Protein AF-A0A0R1UCZ6-F1 (afdb_monomer_lite)

Radius of gyration: 26.19 Å; chains: 1; bounding box: 65×41×64 Å

Foldseek 3Di:
DKWFAAPVRFTWDQDPVVRDIDGDDPPRHDDDDPVVNVVCCVVPNGDIDDPDPQPDAQEDAPVLVVLLVVLPPPVDPVLCSLVVVQVVLPCPDDHNVSSVSSVCCSVRPHDHDHAWKKQFADPPDPPQKTWFQDPVGIDIDGNDPDPDVRRIDGPSSCVVNVVPPTDIDTDDPPPDPDDD

pLDDT: mean 83.58, std 13.24, range [35.0, 94.5]

Structure (mmCIF, N/CA/C/O backbone):
data_AF-A0A0R1UCZ6-F1
#
_entry.id   AF-A0A0R1UCZ6-F1
#
loop_
_atom_site.group_PDB
_atom_site.id
_atom_site.type_symbol
_atom_site.label_atom_id
_atom_site.label_alt_id
_atom_site.label_comp_id
_atom_site.label_asym_id
_atom_site.label_entity_id
_atom_site.label_seq_id
_atom_site.pdbx_PDB_ins_code
_atom_site.Cartn_x
_atom_site.Cartn_y
_atom_site.Cartn_z
_atom_site.occupancy
_atom_site.B_iso_or_equiv
_atom_site.auth_seq_id
_atom_site.auth_comp_id
_atom_site.auth_asym_id
_atom_site.auth_atom_id
_atom_site.pdbx_PDB_model_num
ATOM 1 N N . MET A 1 1 ? 11.339 -4.409 -14.990 1.00 86.25 1 MET A N 1
ATOM 2 C CA . MET A 1 1 ? 12.537 -4.728 -15.801 1.00 86.25 1 MET A CA 1
ATOM 3 C C . MET A 1 1 ? 12.045 -4.973 -17.210 1.00 86.25 1 MET A C 1
ATOM 5 O O . MET A 1 1 ? 11.026 -5.643 -17.346 1.00 86.25 1 MET A O 1
ATOM 9 N N . TRP A 1 2 ? 12.707 -4.410 -18.211 1.00 90.06 2 TRP A N 1
ATOM 10 C CA . TRP A 1 2 ? 12.195 -4.369 -19.578 1.00 90.06 2 TRP A CA 1
ATOM 11 C C . TRP A 1 2 ? 13.186 -4.985 -20.555 1.00 90.06 2 TRP A C 1
ATOM 13 O O . TRP A 1 2 ? 14.389 -4.824 -20.386 1.00 90.06 2 TRP A O 1
ATOM 23 N N . MET A 1 3 ? 12.688 -5.654 -21.583 1.00 91.44 3 MET A N 1
ATOM 24 C CA . MET A 1 3 ? 13.462 -6.049 -22.757 1.00 91.44 3 MET A CA 1
ATOM 25 C C . MET A 1 3 ? 12.952 -5.282 -23.971 1.00 91.44 3 MET A C 1
ATOM 27 O O . MET A 1 3 ? 11.824 -4.787 -23.972 1.00 91.44 3 MET A O 1
ATOM 31 N N . VAL A 1 4 ? 13.783 -5.196 -25.003 1.00 92.75 4 VAL A N 1
ATOM 32 C CA . VAL A 1 4 ? 13.384 -4.661 -26.306 1.00 92.75 4 VAL A CA 1
ATOM 33 C C . VAL A 1 4 ? 13.262 -5.831 -27.269 1.00 92.75 4 VAL A C 1
ATOM 35 O O . VAL A 1 4 ? 14.227 -6.575 -27.444 1.00 92.75 4 VAL A O 1
ATOM 38 N N . GLN A 1 5 ? 12.082 -6.010 -27.856 1.00 92.50 5 GLN A N 1
ATOM 39 C CA . GLN A 1 5 ? 11.786 -7.090 -28.796 1.00 92.50 5 GLN A CA 1
ATOM 40 C C . GLN A 1 5 ? 11.417 -6.508 -30.162 1.00 92.50 5 GLN A C 1
ATOM 42 O O . GLN A 1 5 ? 10.734 -5.488 -30.233 1.00 92.50 5 GLN A O 1
ATOM 47 N N . ASN A 1 6 ? 11.879 -7.120 -31.250 1.00 92.44 6 ASN A N 1
ATOM 48 C CA . ASN A 1 6 ? 11.425 -6.764 -32.596 1.00 92.44 6 ASN A CA 1
ATOM 49 C C . ASN A 1 6 ? 10.189 -7.577 -33.016 1.00 92.44 6 ASN A C 1
ATOM 51 O O . ASN A 1 6 ? 9.731 -8.463 -32.296 1.00 92.44 6 ASN A O 1
ATOM 55 N N . ASP A 1 7 ? 9.667 -7.286 -34.207 1.00 92.19 7 ASP A N 1
ATOM 56 C CA . ASP A 1 7 ? 8.461 -7.933 -34.742 1.00 92.19 7 ASP A CA 1
ATOM 57 C C . ASP A 1 7 ? 8.665 -9.424 -35.070 1.00 92.19 7 ASP A C 1
ATOM 59 O O . ASP A 1 7 ? 7.699 -10.181 -35.136 1.00 92.19 7 ASP A O 1
ATOM 63 N N . ASP A 1 8 ? 9.921 -9.869 -35.197 1.00 90.56 8 ASP A N 1
ATOM 64 C CA . ASP A 1 8 ? 10.283 -11.280 -35.388 1.00 90.56 8 ASP A CA 1
ATOM 65 C C . ASP A 1 8 ? 10.366 -12.054 -34.058 1.00 90.56 8 ASP A C 1
ATOM 67 O O . ASP A 1 8 ? 10.709 -13.236 -34.039 1.00 90.56 8 ASP A O 1
ATOM 71 N N . GLY A 1 9 ? 10.104 -11.395 -32.926 1.00 88.75 9 GLY A N 1
ATOM 72 C CA . GLY A 1 9 ? 10.183 -11.998 -31.599 1.00 88.75 9 GLY A CA 1
ATOM 73 C C . GLY A 1 9 ? 11.603 -12.110 -31.028 1.00 88.75 9 GLY A C 1
ATOM 74 O O . GLY A 1 9 ? 11.780 -12.698 -29.958 1.00 88.75 9 GLY A O 1
ATOM 75 N N . ARG A 1 10 ? 12.609 -11.531 -31.692 1.00 91.00 10 ARG A N 1
ATOM 76 C CA . ARG A 1 10 ? 14.011 -11.518 -31.245 1.00 91.00 10 ARG A CA 1
ATOM 77 C C . ARG A 1 10 ? 14.240 -10.403 -30.238 1.00 91.00 10 ARG A C 1
ATOM 79 O O . ARG A 1 10 ? 13.658 -9.324 -30.353 1.00 91.00 10 ARG A O 1
ATOM 86 N N . TYR A 1 11 ? 15.126 -10.639 -29.276 1.00 92.12 11 TYR A N 1
ATOM 87 C CA . TYR A 1 11 ? 15.423 -9.669 -28.224 1.00 92.12 11 TYR A CA 1
ATOM 88 C C . TYR A 1 11 ? 16.748 -8.954 -28.464 1.00 92.12 11 TYR A C 1
ATOM 90 O O . TYR A 1 11 ? 17.720 -9.562 -28.912 1.00 92.12 11 TYR A O 1
ATOM 98 N N . LEU A 1 12 ? 16.781 -7.663 -28.141 1.00 92.31 12 LEU A N 1
ATOM 99 C CA . LEU A 1 12 ? 17.974 -6.838 -28.260 1.00 92.31 12 LEU A CA 1
ATOM 100 C C . LEU A 1 12 ? 19.036 -7.277 -27.242 1.00 92.31 12 LEU A C 1
ATOM 102 O O . LEU A 1 12 ? 18.761 -7.362 -26.041 1.00 92.31 12 LEU A O 1
ATOM 106 N N . GLY A 1 13 ? 20.253 -7.517 -27.714 1.00 91.19 13 GLY A N 1
ATOM 107 C CA . GLY A 1 13 ? 21.411 -7.860 -26.896 1.00 91.19 13 GLY A CA 1
ATOM 108 C C . GLY A 1 13 ? 22.708 -7.303 -27.475 1.00 91.19 13 GLY A C 1
ATOM 109 O O . GLY A 1 13 ? 22.707 -6.714 -28.552 1.00 91.19 13 GLY A O 1
ATOM 110 N N . TRP A 1 14 ? 23.805 -7.443 -26.733 1.00 88.31 14 TRP A N 1
ATOM 111 C CA . TRP A 1 14 ? 25.130 -7.021 -27.187 1.00 88.31 14 TRP A CA 1
ATOM 112 C C . TRP A 1 14 ? 25.758 -8.083 -28.094 1.00 88.31 14 TRP A C 1
ATOM 114 O O . TRP A 1 14 ? 25.870 -9.243 -27.698 1.00 88.31 14 TRP A O 1
ATOM 124 N N . SER A 1 15 ? 26.176 -7.675 -29.288 1.00 86.00 15 SER A N 1
ATOM 125 C CA . SER A 1 15 ? 26.915 -8.498 -30.240 1.00 86.00 15 SER A CA 1
ATOM 126 C C . SER A 1 15 ? 28.408 -8.222 -30.091 1.00 86.00 15 SER A C 1
ATOM 128 O O . SER A 1 15 ? 28.879 -7.136 -30.426 1.00 86.00 15 SER A O 1
ATOM 130 N N . GLU A 1 16 ? 29.166 -9.198 -29.581 1.00 84.31 16 GLU A N 1
ATOM 131 C CA . GLU A 1 16 ? 30.631 -9.081 -29.472 1.00 84.31 16 GLU A CA 1
ATOM 132 C C . GLU A 1 16 ? 31.316 -9.031 -30.846 1.00 84.31 16 GLU A C 1
ATOM 134 O O . GLU A 1 16 ? 32.384 -8.442 -30.977 1.00 84.31 16 GLU A O 1
ATOM 139 N N . GLU A 1 17 ? 30.704 -9.626 -31.875 1.00 84.00 17 GLU A N 1
ATOM 140 C CA . GLU A 1 17 ? 31.244 -9.653 -33.239 1.00 84.00 17 GLU A CA 1
ATOM 141 C C . GLU A 1 17 ? 31.218 -8.267 -33.896 1.00 84.00 17 GLU A C 1
ATOM 143 O O . GLU A 1 17 ? 32.173 -7.878 -34.570 1.00 84.00 17 GLU A O 1
ATOM 148 N N . PHE A 1 18 ? 30.139 -7.514 -33.673 1.00 83.31 18 PHE A N 1
ATOM 149 C CA . PHE A 1 18 ? 29.914 -6.209 -34.300 1.00 83.31 18 PHE A CA 1
ATOM 150 C C . PHE A 1 18 ? 30.104 -5.024 -33.344 1.00 83.31 18 PHE A C 1
ATOM 152 O O . PHE A 1 18 ? 29.921 -3.881 -33.760 1.00 83.31 18 PHE A O 1
ATOM 159 N N . ASP A 1 19 ? 30.472 -5.287 -32.084 1.00 87.25 19 ASP A N 1
ATOM 160 C CA . ASP A 1 19 ? 30.677 -4.286 -31.025 1.00 87.25 19 ASP A CA 1
ATOM 161 C C . ASP A 1 19 ? 29.477 -3.322 -30.887 1.00 87.25 19 ASP A C 1
ATOM 163 O O . ASP A 1 19 ? 29.619 -2.105 -30.748 1.00 87.25 19 ASP A O 1
ATOM 167 N N . THR A 1 20 ? 28.257 -3.864 -31.011 1.00 88.62 20 THR A N 1
ATOM 168 C CA . THR A 1 20 ? 27.008 -3.086 -31.061 1.00 88.62 20 THR A CA 1
ATOM 169 C C . THR A 1 20 ? 25.796 -3.881 -30.566 1.00 88.62 20 THR A C 1
ATOM 171 O O . THR A 1 20 ? 25.871 -5.086 -30.329 1.00 88.62 20 THR A O 1
ATOM 174 N N . PHE A 1 21 ? 24.654 -3.208 -30.402 1.00 89.00 21 PHE A N 1
ATOM 175 C CA . PHE A 1 21 ? 23.386 -3.846 -30.043 1.00 89.00 21 PHE A CA 1
ATOM 176 C C . PHE A 1 21 ? 22.652 -4.396 -31.269 1.00 89.00 21 PHE A C 1
ATOM 178 O O . PHE A 1 21 ? 22.396 -3.663 -32.224 1.00 89.00 21 PHE A O 1
ATOM 185 N N . GLU A 1 22 ? 22.242 -5.662 -31.195 1.00 90.19 22 GLU A N 1
ATOM 186 C CA . GLU A 1 22 ? 21.544 -6.377 -32.266 1.00 90.19 22 GLU A CA 1
ATOM 187 C C . GLU A 1 22 ? 20.414 -7.262 -31.729 1.00 90.19 22 GLU A C 1
ATOM 189 O O . GLU A 1 22 ? 20.389 -7.647 -30.558 1.00 90.19 22 GLU A O 1
ATOM 194 N N . PHE A 1 23 ? 19.455 -7.592 -32.596 1.00 91.38 23 PHE A N 1
ATOM 195 C CA . PHE A 1 23 ? 18.369 -8.511 -32.265 1.00 91.38 23 PHE A CA 1
ATOM 196 C C . PHE A 1 23 ? 18.811 -9.962 -32.448 1.00 91.38 23 PHE A C 1
ATOM 198 O O . PHE A 1 23 ? 19.084 -10.398 -33.566 1.00 91.38 23 PHE A O 1
ATOM 205 N N . MET A 1 24 ? 18.839 -10.711 -31.347 1.00 86.12 24 MET A N 1
ATOM 206 C CA . MET A 1 24 ? 19.435 -12.045 -31.282 1.00 86.12 24 MET A CA 1
ATOM 207 C C . MET A 1 24 ? 18.380 -13.158 -31.206 1.00 86.12 24 MET A C 1
ATOM 209 O O . MET A 1 24 ? 17.376 -13.028 -30.502 1.00 86.12 24 MET A O 1
ATOM 213 N N . ASP A 1 25 ? 18.645 -14.279 -31.884 1.00 77.88 25 ASP A N 1
ATOM 214 C CA . ASP A 1 25 ? 17.760 -15.457 -31.939 1.00 77.88 25 ASP A CA 1
ATOM 215 C C . ASP A 1 25 ? 17.773 -16.306 -30.649 1.00 77.88 25 ASP A C 1
ATOM 217 O O . ASP A 1 25 ? 16.814 -17.012 -30.343 1.00 77.88 25 ASP A O 1
ATOM 221 N N . ASN A 1 26 ? 18.844 -16.230 -29.849 1.00 64.25 26 ASN A N 1
ATOM 222 C CA . ASN A 1 26 ? 19.166 -17.253 -28.840 1.00 64.25 26 ASN A CA 1
ATOM 223 C C . ASN A 1 26 ? 18.818 -16.886 -27.387 1.00 64.25 26 ASN A C 1
ATOM 225 O O . ASN A 1 26 ? 19.564 -17.221 -26.469 1.00 64.25 26 ASN A O 1
ATOM 229 N N . ASN A 1 27 ? 17.688 -16.217 -27.141 1.00 59.56 27 ASN A N 1
ATOM 230 C CA . ASN A 1 27 ? 17.209 -15.910 -25.779 1.00 59.56 27 ASN A CA 1
ATOM 231 C C . ASN A 1 27 ? 18.206 -15.100 -24.903 1.00 59.56 27 ASN A C 1
ATOM 233 O O . ASN A 1 27 ? 18.044 -15.011 -23.689 1.00 59.56 27 ASN A O 1
ATOM 237 N N . ALA A 1 28 ? 19.231 -14.498 -25.518 1.00 65.81 28 ALA A N 1
ATOM 238 C CA . ALA A 1 28 ? 20.316 -13.741 -24.884 1.00 65.81 28 ALA A CA 1
ATOM 239 C C . ALA A 1 28 ? 20.044 -12.224 -24.893 1.00 65.81 28 ALA A C 1
ATOM 241 O O . ALA A 1 28 ? 20.946 -11.403 -25.064 1.00 65.81 28 ALA A O 1
ATOM 242 N N . GLY A 1 29 ? 18.771 -11.852 -24.755 1.00 74.06 29 GLY A N 1
ATOM 243 C CA . GLY A 1 29 ? 18.361 -10.458 -24.685 1.00 74.06 29 GLY A CA 1
ATOM 244 C C . GLY A 1 29 ? 18.786 -9.818 -23.369 1.00 74.06 29 GLY A C 1
ATOM 245 O O . GLY A 1 29 ? 18.767 -10.454 -22.312 1.00 74.06 29 GLY A O 1
ATOM 246 N N . TYR A 1 30 ? 19.145 -8.543 -23.428 1.00 85.81 30 TYR A N 1
ATOM 247 C CA . TYR A 1 30 ? 19.501 -7.786 -22.240 1.00 85.81 30 TYR A CA 1
ATOM 248 C C . TYR A 1 30 ? 18.246 -7.245 -21.565 1.00 85.81 30 TYR A C 1
ATOM 250 O O . TYR A 1 30 ? 17.287 -6.802 -22.200 1.00 85.81 30 TYR A O 1
ATOM 258 N N . ALA A 1 31 ? 18.280 -7.281 -20.239 1.00 88.06 31 ALA A N 1
ATOM 259 C CA . ALA A 1 31 ? 17.283 -6.662 -19.397 1.00 88.06 31 ALA A CA 1
ATOM 260 C C . ALA A 1 31 ? 17.731 -5.237 -19.055 1.00 88.06 31 ALA A C 1
ATOM 262 O O . ALA A 1 31 ? 18.838 -5.014 -18.563 1.00 88.06 31 ALA A O 1
ATOM 263 N N . PHE A 1 32 ? 16.856 -4.273 -19.291 1.00 88.56 32 PHE A N 1
ATOM 264 C CA . PHE A 1 32 ? 17.107 -2.854 -19.108 1.00 88.56 32 PHE A CA 1
ATOM 265 C C . PHE A 1 32 ? 16.163 -2.266 -18.049 1.00 88.56 32 PHE A C 1
ATOM 267 O O . PHE A 1 32 ? 15.070 -2.779 -17.766 1.00 88.56 32 PHE A O 1
ATOM 274 N N . ASN A 1 33 ? 16.569 -1.134 -17.469 1.00 89.56 33 ASN A N 1
ATOM 275 C CA . ASN A 1 33 ? 15.604 -0.236 -16.841 1.00 89.56 33 ASN A CA 1
ATOM 276 C C . ASN A 1 33 ? 14.715 0.407 -17.928 1.00 89.56 33 ASN A C 1
ATOM 278 O O . ASN A 1 33 ? 15.025 0.333 -19.117 1.00 89.56 33 ASN A O 1
ATOM 282 N N . HIS A 1 34 ? 13.599 1.012 -17.521 1.00 89.38 34 HIS A N 1
ATOM 283 C CA . HIS A 1 34 ? 12.625 1.561 -18.467 1.00 89.38 34 HIS A CA 1
ATOM 284 C C . HIS A 1 34 ? 13.241 2.625 -19.390 1.00 89.38 34 HIS A C 1
ATOM 286 O O . HIS A 1 34 ? 13.062 2.561 -20.602 1.00 89.38 34 HIS A O 1
ATOM 292 N N . ASP A 1 35 ? 14.018 3.558 -18.839 1.00 91.94 35 ASP A N 1
ATOM 293 C CA . ASP A 1 35 ? 14.567 4.683 -19.602 1.00 91.94 35 ASP A CA 1
ATOM 294 C C . ASP A 1 35 ? 15.592 4.231 -20.649 1.00 91.94 35 ASP A C 1
ATOM 296 O O . ASP A 1 35 ? 15.548 4.679 -21.796 1.00 91.94 35 ASP A O 1
ATOM 300 N N . ASN A 1 36 ? 16.459 3.278 -20.297 1.00 91.50 36 ASN A N 1
ATOM 301 C CA . ASN A 1 36 ? 17.396 2.661 -21.232 1.00 91.50 36 ASN A CA 1
ATOM 302 C C . ASN A 1 36 ? 16.651 1.863 -22.306 1.00 91.50 36 ASN A C 1
ATOM 304 O O . ASN A 1 36 ? 16.989 1.959 -23.481 1.00 91.50 36 ASN A O 1
ATOM 308 N N . ALA A 1 37 ? 15.612 1.113 -21.936 1.00 91.44 37 ALA A N 1
ATOM 309 C CA . ALA A 1 37 ? 14.820 0.362 -22.904 1.00 91.44 37 ALA A CA 1
ATOM 310 C C . ALA A 1 37 ? 14.123 1.297 -23.915 1.00 91.44 37 ALA A C 1
ATOM 312 O O . ALA A 1 37 ? 14.174 1.056 -25.119 1.00 91.44 37 ALA A O 1
ATOM 313 N N . VAL A 1 38 ? 13.552 2.416 -23.448 1.00 93.12 38 VAL A N 1
ATOM 314 C CA . VAL A 1 38 ? 12.974 3.463 -24.311 1.00 93.12 38 VAL A CA 1
ATOM 315 C C . VAL A 1 38 ? 14.037 4.103 -25.205 1.00 93.12 38 VAL A C 1
ATOM 317 O O . VAL A 1 38 ? 13.770 4.371 -26.378 1.00 93.12 38 VAL A O 1
ATOM 320 N N . HIS A 1 39 ? 15.240 4.346 -24.680 1.00 93.75 39 HIS A N 1
ATOM 321 C CA . HIS A 1 39 ? 16.361 4.839 -25.476 1.00 93.75 39 HIS A CA 1
ATOM 322 C C . HIS A 1 39 ? 16.704 3.874 -26.622 1.00 93.75 39 HIS A C 1
ATOM 324 O O . HIS A 1 39 ? 16.776 4.302 -27.774 1.00 93.75 39 HIS A O 1
ATOM 330 N N . TYR A 1 40 ? 16.832 2.577 -26.335 1.00 92.19 40 TYR A N 1
ATOM 331 C CA . TYR A 1 40 ? 17.157 1.570 -27.345 1.00 92.19 40 TYR A CA 1
ATOM 332 C C . TYR A 1 40 ? 16.047 1.351 -28.369 1.00 92.19 40 TYR A C 1
ATOM 334 O O . TYR A 1 40 ? 16.355 1.151 -29.537 1.00 92.19 40 TYR A O 1
ATOM 342 N N . ILE A 1 41 ? 14.774 1.485 -27.997 1.00 93.50 41 ILE A N 1
ATOM 343 C CA . ILE A 1 41 ? 13.679 1.455 -28.979 1.00 93.50 41 ILE A CA 1
ATOM 344 C C . ILE A 1 41 ? 13.819 2.579 -30.004 1.00 93.50 41 ILE A C 1
ATOM 346 O O . ILE A 1 41 ? 13.596 2.372 -31.193 1.00 93.50 41 ILE A O 1
ATOM 350 N N . ARG A 1 42 ? 14.224 3.778 -29.569 1.00 92.38 42 ARG A N 1
ATOM 351 C CA . ARG A 1 42 ? 14.438 4.909 -30.487 1.00 92.38 42 ARG A CA 1
ATOM 352 C C . ARG A 1 42 ? 15.641 4.697 -31.403 1.00 92.38 42 ARG A C 1
ATOM 354 O O . ARG A 1 42 ? 15.623 5.193 -32.523 1.00 92.38 42 ARG A O 1
ATOM 361 N N . ALA A 1 43 ? 16.676 4.013 -30.919 1.00 90.50 43 ALA A N 1
ATOM 362 C CA . ALA A 1 43 ? 17.914 3.789 -31.661 1.00 90.50 43 ALA A CA 1
ATOM 363 C C . ALA A 1 43 ? 17.839 2.580 -32.609 1.00 90.50 43 ALA A C 1
ATOM 365 O O . ALA A 1 43 ? 18.300 2.657 -33.744 1.00 90.50 43 ALA A O 1
ATOM 366 N N . CYS A 1 44 ? 17.258 1.476 -32.144 1.00 87.94 44 CYS A N 1
ATOM 367 C CA . CYS A 1 44 ? 17.301 0.165 -32.791 1.00 87.94 44 CYS A CA 1
ATOM 368 C C . CYS A 1 44 ? 15.923 -0.306 -33.289 1.00 87.94 44 CYS A C 1
ATOM 370 O O . CYS A 1 44 ? 15.849 -1.282 -34.030 1.00 87.94 44 CYS A O 1
ATOM 372 N N . GLY A 1 45 ? 14.833 0.366 -32.907 1.00 90.94 45 GLY A N 1
ATOM 373 C CA . GLY A 1 45 ? 13.462 -0.072 -33.179 1.00 90.94 45 GLY A CA 1
ATOM 374 C C . GLY A 1 45 ? 12.945 -1.110 -32.175 1.00 90.94 45 GLY A C 1
ATOM 375 O O . GLY A 1 45 ? 13.528 -1.325 -31.113 1.00 90.94 45 GLY A O 1
ATOM 376 N N . GLY A 1 46 ? 11.827 -1.756 -32.515 1.00 92.31 46 GLY A N 1
ATOM 377 C CA . GLY A 1 46 ? 11.153 -2.737 -31.661 1.00 92.31 46 GLY A CA 1
ATOM 378 C C . GLY A 1 46 ? 10.192 -2.117 -30.642 1.00 92.31 46 GLY A C 1
ATOM 379 O O . GLY A 1 46 ? 9.770 -0.968 -30.768 1.00 92.31 46 GLY A O 1
ATOM 380 N N . HIS A 1 47 ? 9.824 -2.898 -29.630 1.00 93.94 47 HIS A N 1
ATOM 381 C CA . HIS A 1 47 ? 8.874 -2.521 -28.589 1.00 93.94 47 HIS A CA 1
ATOM 382 C C . HIS A 1 47 ? 9.298 -3.040 -27.209 1.00 93.94 47 HIS A C 1
ATOM 384 O O . HIS A 1 47 ? 10.124 -3.946 -27.083 1.00 93.94 47 HIS A O 1
ATOM 390 N N . LEU A 1 48 ? 8.739 -2.429 -26.161 1.00 92.81 48 LEU A N 1
ATOM 391 C CA . LEU A 1 48 ? 8.988 -2.820 -24.776 1.00 92.81 48 LEU A CA 1
ATOM 392 C C . LEU A 1 48 ? 8.247 -4.113 -24.440 1.00 92.81 48 LEU A C 1
ATOM 394 O O . LEU A 1 48 ? 7.033 -4.197 -24.613 1.00 92.81 48 LEU A O 1
ATOM 398 N N . VAL A 1 49 ? 8.969 -5.058 -23.847 1.00 89.88 49 VAL A N 1
ATOM 399 C CA . VAL A 1 49 ? 8.407 -6.250 -23.212 1.00 89.88 49 VAL A CA 1
ATOM 400 C C . VAL A 1 49 ? 8.735 -6.204 -21.726 1.00 89.88 49 VAL A C 1
ATOM 402 O O . VAL A 1 49 ? 9.901 -6.122 -21.332 1.00 89.88 49 VAL A O 1
ATOM 405 N N . GLU A 1 50 ? 7.711 -6.231 -20.878 1.00 88.50 50 GLU A N 1
ATOM 406 C CA . GLU A 1 50 ? 7.895 -6.308 -19.430 1.00 88.50 50 GLU A CA 1
ATOM 407 C C . GLU A 1 50 ? 8.268 -7.748 -19.041 1.00 88.50 50 GLU A C 1
ATOM 409 O O . GLU A 1 50 ? 7.499 -8.677 -19.270 1.00 88.50 50 GLU A O 1
ATOM 414 N N . MET A 1 51 ? 9.454 -7.958 -18.456 1.00 80.25 51 MET A N 1
ATOM 415 C CA . MET A 1 51 ? 9.923 -9.315 -18.113 1.00 80.25 51 MET A CA 1
ATOM 416 C C . MET A 1 51 ? 9.217 -9.914 -16.902 1.00 80.25 51 MET A C 1
ATOM 418 O O . MET A 1 51 ? 9.135 -11.130 -16.750 1.00 80.25 51 MET A O 1
ATOM 422 N N . VAL A 1 52 ? 8.799 -9.054 -15.979 1.00 73.69 52 VAL A N 1
ATOM 423 C CA . VAL A 1 52 ? 8.155 -9.459 -14.737 1.00 73.69 52 VAL A CA 1
ATOM 424 C C . VAL A 1 52 ? 7.001 -8.498 -14.545 1.00 73.69 52 VAL A C 1
ATOM 426 O O . VAL A 1 52 ? 7.286 -7.312 -14.366 1.00 73.69 52 VAL A O 1
ATOM 429 N N . PRO A 1 53 ? 5.744 -8.972 -14.582 1.00 69.75 53 PRO A N 1
ATOM 430 C CA . PRO A 1 53 ? 4.612 -8.100 -14.336 1.00 69.75 53 PRO A CA 1
ATOM 431 C C . PRO A 1 53 ? 4.788 -7.432 -12.975 1.00 69.75 53 PRO A C 1
ATOM 433 O O . PRO A 1 53 ? 5.241 -8.068 -12.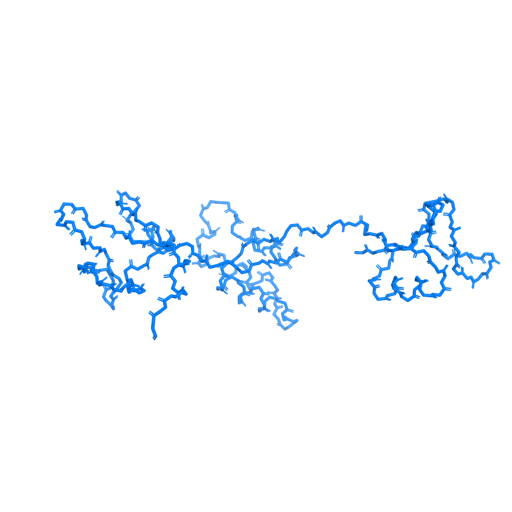012 1.00 69.75 53 PRO A O 1
ATOM 436 N N . ALA A 1 54 ? 4.434 -6.150 -12.897 1.00 72.75 54 ALA A N 1
ATOM 437 C CA . ALA A 1 54 ? 4.383 -5.438 -11.632 1.00 72.75 54 ALA A CA 1
ATOM 438 C C . ALA A 1 54 ? 3.649 -6.289 -10.582 1.00 72.75 54 ALA A C 1
ATOM 440 O O . ALA A 1 54 ? 2.528 -6.759 -10.794 1.00 72.75 54 ALA A O 1
ATOM 441 N N . LYS A 1 55 ? 4.309 -6.529 -9.444 1.00 82.94 55 LYS A N 1
ATOM 442 C CA . LYS A 1 55 ? 3.701 -7.291 -8.352 1.00 82.94 55 LYS A CA 1
ATOM 443 C C . LYS A 1 55 ? 2.459 -6.550 -7.860 1.00 82.94 55 LYS A C 1
ATOM 445 O O . LYS A 1 55 ? 2.443 -5.321 -7.825 1.00 82.94 55 LYS A O 1
ATOM 450 N N . ALA A 1 56 ? 1.441 -7.303 -7.449 1.00 86.69 56 ALA A N 1
ATOM 451 C CA . ALA A 1 56 ? 0.232 -6.719 -6.886 1.00 86.69 56 ALA A CA 1
ATOM 452 C C . ALA A 1 56 ? 0.589 -5.797 -5.710 1.00 86.69 56 ALA A C 1
ATOM 454 O O . ALA A 1 56 ? 1.291 -6.206 -4.775 1.00 86.69 56 ALA A O 1
ATOM 455 N N . LYS A 1 57 ? 0.113 -4.550 -5.785 1.00 91.38 57 LYS A N 1
ATOM 456 C CA . LYS A 1 57 ? 0.260 -3.578 -4.705 1.00 91.38 57 LYS A CA 1
ATOM 457 C C . LYS A 1 57 ? -0.523 -4.051 -3.492 1.00 91.38 57 LYS A C 1
ATOM 459 O O . LYS A 1 57 ? -1.634 -4.562 -3.618 1.00 91.38 57 LYS A O 1
ATOM 464 N N . VAL A 1 58 ? 0.055 -3.857 -2.317 1.00 92.12 58 VAL A N 1
ATOM 465 C CA . VAL A 1 58 ? -0.588 -4.234 -1.059 1.00 92.12 58 VAL A CA 1
ATOM 466 C C . VAL A 1 58 ? -1.478 -3.081 -0.580 1.00 92.12 58 VAL A C 1
ATOM 468 O O . VAL A 1 58 ? -1.008 -1.944 -0.553 1.00 92.12 58 VAL A O 1
ATOM 471 N N . PRO A 1 59 ? -2.745 -3.321 -0.207 1.00 90.31 59 PRO A N 1
ATOM 472 C CA . PRO A 1 59 ? -3.566 -2.292 0.418 1.00 90.31 59 PRO A CA 1
ATOM 473 C C . PRO A 1 59 ? -3.032 -1.975 1.819 1.00 90.31 59 PRO A C 1
ATOM 475 O O . PRO A 1 59 ? -2.734 -2.888 2.600 1.00 90.31 59 PRO A O 1
ATOM 478 N N . VAL A 1 60 ? -2.910 -0.686 2.125 1.00 90.56 60 VAL A N 1
ATOM 479 C CA . VAL A 1 60 ? -2.472 -0.172 3.430 1.00 90.56 60 VAL A CA 1
ATOM 480 C C . VAL A 1 60 ? -3.331 1.017 3.842 1.00 90.56 60 VAL A C 1
ATOM 482 O O . VAL A 1 60 ? -3.887 1.701 2.985 1.00 90.56 60 VAL A O 1
ATOM 485 N N . ASN A 1 61 ? -3.426 1.283 5.140 1.00 87.69 61 ASN A N 1
ATOM 486 C CA . ASN A 1 61 ? -4.035 2.521 5.631 1.00 87.69 61 ASN A CA 1
ATOM 487 C C . ASN A 1 61 ? -3.016 3.685 5.628 1.00 87.69 61 ASN A C 1
ATOM 489 O O . ASN A 1 61 ? -1.839 3.502 5.305 1.00 87.69 61 ASN A O 1
ATOM 493 N N . GLN A 1 62 ? -3.461 4.893 5.988 1.00 88.62 62 GLN A N 1
ATOM 494 C CA . GLN A 1 62 ? -2.602 6.083 5.990 1.00 88.62 62 GLN A CA 1
ATOM 495 C C . GLN A 1 62 ? -1.433 5.989 6.987 1.00 88.62 62 GLN A C 1
ATOM 497 O O . GLN A 1 62 ? -0.318 6.391 6.667 1.00 88.62 62 GLN A O 1
ATOM 502 N N . GLU A 1 63 ? -1.655 5.428 8.174 1.00 89.44 63 GLU A N 1
ATOM 503 C CA . GLU A 1 63 ? -0.607 5.292 9.191 1.00 89.44 63 GLU A CA 1
ATOM 504 C C . GLU A 1 63 ? 0.496 4.321 8.735 1.00 89.44 63 GLU A C 1
ATOM 506 O O . GLU A 1 63 ? 1.690 4.606 8.843 1.00 89.44 63 GLU A O 1
ATOM 511 N N . GLU A 1 64 ? 0.100 3.191 8.153 1.00 91.69 64 GLU A N 1
ATOM 512 C CA . GLU A 1 64 ? 1.004 2.217 7.545 1.00 91.69 64 GLU A CA 1
ATOM 513 C C . GLU A 1 64 ? 1.795 2.831 6.387 1.00 91.69 64 GLU A C 1
ATOM 515 O O . GLU A 1 64 ? 3.000 2.600 6.272 1.00 91.69 64 GLU A O 1
ATOM 520 N N . ALA A 1 65 ? 1.148 3.646 5.549 1.00 93.81 65 ALA A N 1
ATOM 521 C CA . ALA A 1 65 ? 1.813 4.371 4.471 1.00 93.81 65 ALA A CA 1
ATOM 522 C C . ALA A 1 65 ? 2.901 5.314 5.008 1.00 93.81 65 ALA A C 1
ATOM 524 O O . ALA A 1 65 ? 4.015 5.318 4.485 1.00 93.81 65 ALA A O 1
ATOM 525 N N . ASP A 1 66 ? 2.632 6.045 6.091 1.00 93.19 66 ASP A N 1
ATOM 526 C CA . ASP A 1 66 ? 3.613 6.934 6.721 1.00 93.19 66 ASP A CA 1
ATOM 527 C C . ASP A 1 66 ? 4.817 6.157 7.281 1.00 93.19 66 ASP A C 1
ATOM 529 O O . ASP A 1 66 ? 5.964 6.615 7.204 1.00 93.19 66 ASP A O 1
ATOM 533 N N . VAL A 1 67 ? 4.585 4.962 7.836 1.00 93.12 67 VAL A N 1
ATOM 534 C CA . VAL A 1 67 ? 5.655 4.052 8.276 1.00 93.12 67 VAL A CA 1
ATOM 535 C C . VAL A 1 67 ? 6.474 3.557 7.084 1.00 93.12 67 VAL A C 1
ATOM 537 O O . VAL A 1 67 ? 7.705 3.543 7.156 1.00 93.12 67 VAL A O 1
ATOM 540 N N . LEU A 1 68 ? 5.824 3.193 5.978 1.00 94.50 68 LEU A N 1
ATOM 541 C CA . LEU A 1 68 ? 6.487 2.721 4.761 1.00 94.50 68 LEU A CA 1
ATOM 542 C C . LEU A 1 68 ? 7.299 3.829 4.075 1.00 94.50 68 LEU A C 1
ATOM 544 O O . LEU A 1 68 ? 8.404 3.562 3.604 1.00 94.50 68 LEU A O 1
ATOM 548 N N . GLU A 1 69 ? 6.824 5.075 4.074 1.00 93.69 69 GLU A N 1
ATOM 549 C CA . GLU A 1 69 ? 7.598 6.227 3.590 1.00 93.69 69 GLU A CA 1
ATOM 550 C C . GLU A 1 69 ? 8.813 6.511 4.481 1.00 93.69 69 GLU A C 1
ATOM 552 O O . GLU A 1 69 ? 9.927 6.701 3.983 1.00 93.69 69 GLU A O 1
ATOM 557 N N . LYS A 1 70 ? 8.656 6.444 5.810 1.00 91.06 70 LYS A N 1
ATOM 558 C CA . LYS A 1 70 ? 9.798 6.527 6.739 1.00 91.06 70 LYS A CA 1
ATOM 559 C C . LYS A 1 70 ? 10.805 5.405 6.496 1.00 91.06 70 LYS A C 1
ATOM 561 O O . LYS A 1 70 ? 12.008 5.653 6.549 1.00 91.06 70 LYS A O 1
ATOM 566 N N . ALA A 1 71 ? 10.333 4.195 6.199 1.00 92.62 71 ALA A N 1
ATOM 567 C CA . ALA A 1 71 ? 11.182 3.044 5.917 1.00 92.62 71 ALA A CA 1
ATOM 568 C C . ALA A 1 71 ? 12.010 3.214 4.630 1.00 92.62 71 ALA A C 1
ATOM 570 O O . ALA A 1 71 ? 13.109 2.678 4.559 1.00 92.62 71 ALA A O 1
ATOM 571 N N . LYS A 1 72 ? 11.539 3.983 3.636 1.00 89.56 72 LYS A N 1
ATOM 572 C CA . LYS A 1 72 ? 12.294 4.274 2.398 1.00 89.56 72 LYS A CA 1
ATOM 573 C C . LYS A 1 72 ? 13.437 5.269 2.600 1.00 89.56 72 LYS A C 1
ATOM 575 O O . LYS A 1 72 ? 14.313 5.385 1.743 1.00 89.56 72 LYS A O 1
ATOM 580 N N . ASN A 1 73 ? 13.439 6.017 3.702 1.00 86.44 73 ASN A N 1
ATOM 581 C CA . ASN A 1 73 ? 14.484 6.993 3.964 1.00 86.44 73 ASN A CA 1
ATOM 582 C C . ASN A 1 73 ? 15.808 6.272 4.290 1.00 86.44 73 ASN A C 1
ATOM 584 O O . ASN A 1 73 ? 15.862 5.525 5.267 1.00 86.44 73 ASN A O 1
ATOM 588 N N . PRO A 1 74 ? 16.906 6.541 3.556 1.00 79.50 74 PRO A N 1
ATOM 589 C CA . PRO A 1 74 ? 18.182 5.837 3.723 1.00 79.50 74 PRO A CA 1
ATOM 590 C C . PRO A 1 74 ? 18.832 6.034 5.101 1.00 79.50 74 PRO A C 1
ATOM 592 O O . PRO A 1 74 ? 19.764 5.314 5.453 1.00 79.50 74 PRO A O 1
ATOM 595 N N . ARG A 1 75 ? 18.367 7.010 5.894 1.00 83.75 75 ARG A N 1
ATOM 596 C CA . ARG A 1 75 ? 18.813 7.220 7.280 1.00 83.75 75 ARG A CA 1
ATOM 597 C C . ARG A 1 75 ? 18.165 6.259 8.276 1.00 83.75 75 ARG A C 1
ATOM 599 O O . ARG A 1 75 ? 18.671 6.126 9.389 1.00 83.75 75 ARG A O 1
ATOM 606 N N . TYR A 1 76 ? 17.065 5.612 7.906 1.00 79.44 76 TYR A N 1
ATOM 607 C CA . TYR A 1 76 ? 16.333 4.684 8.757 1.00 79.44 76 TYR A CA 1
ATOM 608 C C . TYR A 1 76 ? 16.543 3.251 8.277 1.00 79.44 76 TYR A C 1
ATOM 610 O O . TYR A 1 76 ? 16.726 2.988 7.094 1.00 79.44 76 TYR A O 1
ATOM 618 N N . ARG A 1 77 ? 16.537 2.303 9.219 1.00 87.75 77 ARG A N 1
ATOM 619 C CA . ARG A 1 77 ? 16.550 0.876 8.890 1.00 87.75 77 ARG A CA 1
ATOM 620 C C . ARG A 1 77 ? 15.106 0.461 8.595 1.00 87.75 77 ARG A C 1
ATOM 622 O O . ARG A 1 77 ? 14.310 0.496 9.536 1.00 87.75 77 ARG A O 1
ATOM 629 N N . PRO A 1 78 ? 14.767 0.049 7.357 1.00 89.75 78 PRO A N 1
ATOM 630 C CA . PRO A 1 78 ? 13.395 -0.308 7.001 1.00 89.75 78 PRO A CA 1
ATOM 631 C C . PRO A 1 78 ? 12.819 -1.384 7.926 1.00 89.75 78 PRO A C 1
ATOM 633 O O . PRO A 1 78 ? 11.690 -1.262 8.392 1.00 89.75 78 PRO A O 1
ATOM 636 N N . SER A 1 79 ? 13.639 -2.387 8.265 1.00 88.75 79 SER A N 1
ATOM 637 C CA . SER A 1 79 ? 13.260 -3.462 9.185 1.00 88.75 79 SER A CA 1
ATOM 638 C C . SER A 1 79 ? 12.828 -2.926 10.544 1.00 88.75 79 SER A C 1
ATOM 640 O O . SER A 1 79 ? 11.762 -3.273 11.019 1.00 88.75 79 SER A O 1
ATOM 642 N N . VAL A 1 80 ? 13.593 -2.009 11.141 1.00 89.25 80 VAL A N 1
ATOM 643 C CA . VAL A 1 80 ? 13.264 -1.452 12.461 1.00 89.25 80 VAL A CA 1
ATOM 644 C C . VAL A 1 80 ? 11.936 -0.701 12.424 1.00 89.25 80 VAL A C 1
ATOM 646 O O . VAL A 1 80 ? 11.112 -0.902 13.308 1.00 89.25 80 VAL A O 1
ATOM 649 N N . ALA A 1 81 ? 11.703 0.130 11.405 1.00 90.75 81 ALA A N 1
ATOM 650 C CA . ALA A 1 81 ? 10.456 0.885 11.290 1.00 90.75 81 ALA A CA 1
ATOM 651 C C . ALA A 1 81 ? 9.231 -0.045 11.209 1.00 90.75 81 ALA A C 1
ATOM 653 O O . ALA A 1 81 ? 8.261 0.146 11.942 1.00 90.75 81 ALA A O 1
ATOM 654 N N . ILE A 1 82 ? 9.309 -1.075 10.363 1.00 91.56 82 ILE A N 1
ATOM 655 C CA . ILE A 1 82 ? 8.208 -2.013 10.125 1.00 91.56 82 ILE A CA 1
ATOM 656 C C . ILE A 1 82 ? 7.993 -2.933 11.340 1.00 91.56 82 ILE A C 1
ATOM 658 O O . ILE A 1 82 ? 6.863 -3.056 11.815 1.00 91.56 82 ILE A O 1
ATOM 662 N N . THR A 1 83 ? 9.057 -3.517 11.903 1.00 89.00 83 THR A N 1
ATOM 663 C CA . THR A 1 83 ? 8.966 -4.386 13.088 1.00 89.00 83 THR A CA 1
ATOM 664 C C . THR A 1 83 ? 8.432 -3.620 14.302 1.00 89.00 83 THR A C 1
ATOM 666 O O . THR A 1 83 ? 7.567 -4.119 15.021 1.00 89.00 83 THR A O 1
ATOM 669 N N . SER A 1 84 ? 8.910 -2.392 14.547 1.00 88.75 84 SER A N 1
ATOM 670 C CA . SER A 1 84 ? 8.433 -1.574 15.669 1.00 88.75 84 SER A CA 1
ATOM 671 C C . SER A 1 84 ? 6.949 -1.240 15.546 1.00 88.75 84 SER A C 1
ATOM 673 O O . SER A 1 84 ? 6.233 -1.335 16.542 1.00 88.75 84 SER A O 1
ATOM 675 N N . TYR A 1 85 ? 6.480 -0.900 14.341 1.00 88.75 85 TYR A N 1
ATOM 676 C CA . TYR A 1 85 ? 5.057 -0.676 14.100 1.00 88.75 85 TYR A CA 1
ATOM 677 C C . TYR A 1 85 ? 4.242 -1.950 14.345 1.00 88.75 85 TYR A C 1
ATOM 679 O O . TYR A 1 85 ? 3.292 -1.917 15.125 1.00 88.75 85 TYR A O 1
ATOM 687 N N . SER A 1 86 ? 4.656 -3.080 13.759 1.00 86.88 86 SER A N 1
ATOM 688 C CA . SER A 1 86 ? 3.960 -4.366 13.903 1.00 86.88 86 SER A CA 1
ATOM 689 C C . SER A 1 86 ? 3.811 -4.780 15.373 1.00 86.88 86 SER A C 1
ATOM 691 O O . SER A 1 86 ? 2.714 -5.113 15.825 1.00 86.88 86 SER A O 1
ATOM 693 N N . ASN A 1 87 ? 4.886 -4.666 16.159 1.00 84.31 87 ASN A N 1
ATOM 694 C CA . ASN A 1 87 ? 4.873 -5.000 17.585 1.00 84.31 87 ASN A CA 1
ATOM 695 C C . ASN A 1 87 ? 3.907 -4.126 18.400 1.00 84.31 87 ASN A C 1
ATOM 697 O O . ASN A 1 87 ? 3.290 -4.620 19.342 1.00 84.31 87 ASN A O 1
ATOM 701 N N . GLY A 1 88 ? 3.761 -2.846 18.041 1.00 82.38 88 GLY A N 1
ATOM 702 C CA . GLY A 1 88 ? 2.816 -1.926 18.684 1.00 82.38 88 GLY A CA 1
ATOM 703 C C . GLY A 1 88 ? 1.352 -2.153 18.293 1.00 82.38 88 GLY A C 1
ATOM 704 O O . GLY A 1 88 ? 0.464 -1.755 19.040 1.00 82.38 88 GLY A O 1
ATOM 705 N N . HIS A 1 89 ? 1.099 -2.827 17.167 1.00 78.69 89 HIS A N 1
ATOM 706 C CA . HIS A 1 89 ? -0.231 -2.984 16.562 1.00 78.69 89 HIS A CA 1
ATOM 707 C C . HIS A 1 89 ? -0.692 -4.450 16.518 1.00 78.69 89 HIS A C 1
ATOM 709 O O . HIS A 1 89 ? -1.446 -4.861 15.638 1.00 78.69 89 HIS A O 1
ATOM 715 N N . GLY A 1 90 ? -0.256 -5.250 17.499 1.00 66.12 90 GLY A N 1
ATOM 716 C CA . GLY A 1 90 ? -0.762 -6.609 17.722 1.00 66.12 90 GLY A CA 1
ATOM 717 C C . GLY A 1 90 ? -0.031 -7.730 16.973 1.00 66.12 90 GLY A C 1
ATOM 718 O O . GLY A 1 90 ? -0.477 -8.873 17.040 1.00 66.12 90 GLY A O 1
ATOM 719 N N . GLY A 1 91 ? 1.105 -7.452 16.323 1.00 56.94 91 GLY A N 1
ATOM 720 C CA . GLY A 1 91 ? 1.896 -8.439 15.569 1.00 56.94 91 GLY A CA 1
ATOM 721 C C . GLY A 1 91 ? 2.639 -9.488 16.411 1.00 56.94 91 GLY A C 1
ATOM 722 O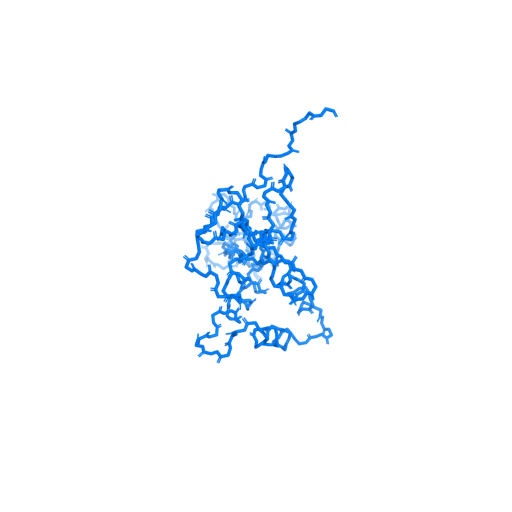 O . GLY A 1 91 ? 3.181 -10.442 15.864 1.00 56.94 91 GLY A O 1
ATOM 723 N N . ALA A 1 92 ? 2.650 -9.358 17.742 1.00 51.28 92 ALA A N 1
ATOM 724 C CA . ALA A 1 92 ? 3.434 -10.236 18.613 1.00 51.28 92 ALA A CA 1
ATOM 725 C C . ALA A 1 92 ? 2.724 -11.536 19.044 1.00 51.28 92 ALA A C 1
ATOM 727 O O . ALA A 1 92 ? 3.385 -12.403 19.615 1.00 51.28 92 ALA A O 1
ATOM 728 N N . LEU A 1 93 ? 1.404 -11.687 18.837 1.00 47.06 93 LEU A N 1
ATOM 729 C CA . LEU A 1 93 ? 0.654 -12.734 19.550 1.00 47.06 93 LEU A CA 1
ATOM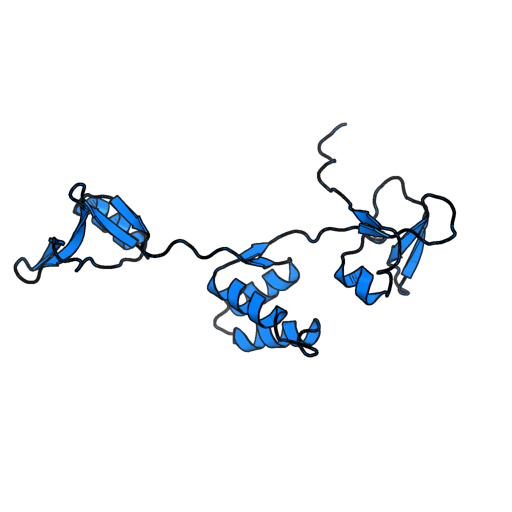 730 C C . LEU A 1 93 ? 0.325 -14.012 18.771 1.00 47.06 93 LEU A C 1
ATOM 732 O O . LEU A 1 93 ? 0.293 -15.049 19.420 1.00 47.06 93 LEU A O 1
ATOM 736 N N . GLN A 1 94 ? 0.165 -14.021 17.445 1.00 43.50 94 GLN A N 1
ATOM 737 C CA . GLN A 1 94 ? 0.057 -15.265 16.657 1.00 43.50 94 GLN A CA 1
ATOM 738 C C . GLN A 1 94 ? 0.354 -14.976 15.184 1.00 43.50 94 GLN A C 1
ATOM 740 O O . GLN A 1 94 ? -0.510 -14.449 14.499 1.00 43.50 94 GLN A O 1
ATOM 745 N N . GLY A 1 95 ? 1.547 -15.336 14.699 1.00 50.81 95 GLY A N 1
ATOM 746 C CA . GLY A 1 95 ? 1.899 -15.193 13.281 1.00 50.81 95 GLY A CA 1
ATOM 747 C C . GLY A 1 95 ? 2.117 -13.735 12.871 1.00 50.81 95 GLY A C 1
ATOM 748 O O . GLY A 1 95 ? 1.299 -12.854 13.106 1.00 50.81 95 GLY A O 1
ATOM 749 N N . ASN A 1 96 ? 3.265 -13.451 12.272 1.00 62.72 96 ASN A N 1
ATOM 750 C CA . ASN A 1 96 ? 3.682 -12.086 11.967 1.00 62.72 96 ASN A CA 1
ATOM 751 C C . ASN A 1 96 ? 3.035 -11.572 10.662 1.00 62.72 96 ASN A C 1
ATOM 753 O O . ASN A 1 96 ? 3.711 -11.025 9.795 1.00 62.72 96 ASN A O 1
ATOM 757 N N . ASP A 1 97 ? 1.727 -11.787 10.499 1.00 76.38 97 ASP A N 1
ATOM 758 C CA . ASP A 1 97 ? 0.982 -11.537 9.257 1.00 76.38 97 ASP A CA 1
ATOM 759 C C . ASP A 1 97 ? 0.960 -10.046 8.898 1.00 76.38 97 ASP A C 1
ATOM 761 O O . ASP A 1 97 ? 1.002 -9.676 7.721 1.00 76.38 97 ASP A O 1
ATOM 765 N N . LEU A 1 98 ? 0.945 -9.177 9.917 1.00 85.25 98 LEU A N 1
ATOM 766 C CA . LEU A 1 98 ? 1.047 -7.729 9.748 1.00 85.25 98 LEU A CA 1
ATOM 767 C C . LEU A 1 98 ? 2.439 -7.320 9.259 1.00 85.25 98 LEU A C 1
ATOM 769 O O . LEU A 1 98 ? 2.543 -6.605 8.263 1.00 85.25 98 LEU A O 1
ATOM 773 N N . GLU A 1 99 ? 3.501 -7.786 9.922 1.00 88.94 99 GLU A N 1
ATOM 774 C CA . GLU A 1 99 ? 4.877 -7.470 9.527 1.00 88.94 99 GLU A CA 1
ATOM 775 C C . GLU A 1 99 ? 5.169 -7.981 8.113 1.00 88.94 99 GLU A C 1
ATOM 777 O O . GLU A 1 99 ? 5.652 -7.232 7.270 1.00 88.94 99 GLU A O 1
ATOM 782 N N . ASP A 1 100 ? 4.794 -9.225 7.819 1.00 89.12 100 ASP A N 1
ATOM 783 C CA . ASP A 1 100 ? 4.953 -9.849 6.508 1.00 89.12 100 ASP A CA 1
ATOM 784 C C . ASP A 1 100 ? 4.148 -9.115 5.416 1.00 89.12 100 ASP A C 1
ATOM 786 O O . ASP A 1 100 ? 4.658 -8.850 4.321 1.00 89.12 100 ASP A O 1
ATOM 790 N N . ARG A 1 101 ? 2.913 -8.675 5.714 1.00 91.75 101 ARG A N 1
ATOM 791 C CA . ARG A 1 101 ? 2.139 -7.814 4.803 1.00 91.75 101 ARG A CA 1
ATOM 792 C C . ARG A 1 101 ? 2.837 -6.476 4.553 1.00 91.75 101 ARG A C 1
ATOM 794 O O . ARG A 1 101 ? 2.895 -6.049 3.400 1.00 91.75 101 ARG A O 1
ATOM 801 N N . LEU A 1 102 ? 3.379 -5.827 5.580 1.00 92.44 102 LEU A N 1
ATOM 802 C CA . LEU A 1 102 ? 4.072 -4.542 5.438 1.00 92.44 102 LEU A CA 1
ATOM 803 C C . LEU A 1 102 ? 5.422 -4.681 4.722 1.00 92.44 102 LEU A C 1
ATOM 805 O O . LEU A 1 102 ? 5.776 -3.819 3.921 1.00 92.44 102 LEU A O 1
ATOM 809 N N . ILE A 1 103 ? 6.141 -5.789 4.910 1.00 92.56 103 ILE A N 1
ATOM 810 C CA . ILE A 1 103 ? 7.340 -6.111 4.123 1.00 92.56 103 ILE A CA 1
ATOM 811 C C . ILE A 1 103 ? 6.964 -6.286 2.646 1.00 92.56 103 ILE A C 1
ATOM 813 O O . ILE A 1 103 ? 7.623 -5.716 1.773 1.00 92.56 103 ILE A O 1
ATOM 817 N N . ARG A 1 104 ? 5.874 -7.005 2.338 1.00 92.69 104 ARG A N 1
ATOM 818 C CA . ARG A 1 104 ? 5.357 -7.087 0.960 1.00 92.69 104 ARG A CA 1
ATOM 819 C C . ARG A 1 104 ? 4.980 -5.714 0.407 1.00 92.69 104 ARG A C 1
ATOM 821 O O . ARG A 1 104 ? 5.317 -5.438 -0.738 1.00 92.69 104 ARG A O 1
ATOM 828 N N . ALA A 1 105 ? 4.327 -4.861 1.194 1.00 94.44 105 ALA A N 1
ATOM 829 C CA . ALA A 1 105 ? 3.960 -3.501 0.795 1.00 94.44 105 ALA A CA 1
ATOM 830 C C . ALA A 1 105 ? 5.194 -2.635 0.493 1.00 94.44 105 ALA A C 1
ATOM 832 O O . ALA A 1 105 ? 5.222 -1.906 -0.498 1.00 94.44 105 ALA A O 1
ATOM 833 N N . TYR A 1 106 ? 6.243 -2.759 1.307 1.00 94.19 106 TYR A N 1
ATOM 834 C CA . TYR A 1 106 ? 7.515 -2.069 1.110 1.00 94.19 106 TYR A CA 1
ATOM 835 C C . TYR A 1 106 ? 8.210 -2.491 -0.194 1.00 94.19 106 TYR A C 1
ATOM 837 O O . TYR A 1 106 ? 8.710 -1.643 -0.929 1.00 94.19 106 TYR A O 1
ATOM 845 N N . VAL A 1 107 ? 8.219 -3.794 -0.504 1.00 92.69 107 VAL A N 1
ATOM 846 C CA . VAL A 1 107 ? 8.916 -4.354 -1.679 1.00 92.69 107 VAL A CA 1
ATOM 847 C C . VAL A 1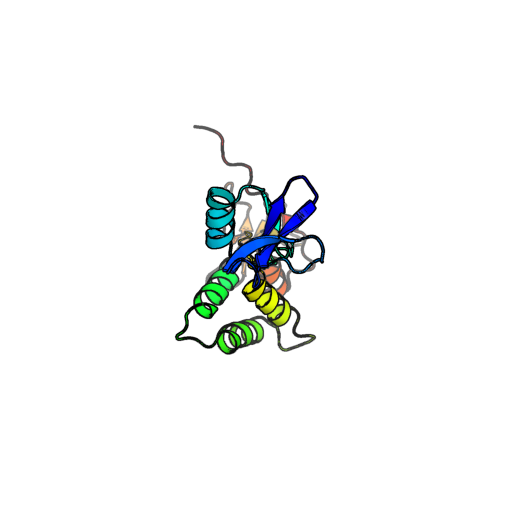 107 ? 8.105 -4.222 -2.971 1.00 92.69 107 VAL A C 1
ATOM 849 O O . VAL A 1 107 ? 8.660 -3.889 -4.016 1.00 92.69 107 VAL A O 1
ATOM 852 N N . ASN A 1 108 ? 6.807 -4.519 -2.925 1.00 92.25 108 ASN A N 1
ATOM 853 C CA . ASN A 1 108 ? 5.936 -4.560 -4.104 1.00 92.25 108 ASN A CA 1
ATOM 854 C C . ASN A 1 108 ? 5.285 -3.200 -4.400 1.00 92.25 108 ASN A C 1
ATOM 856 O O . ASN A 1 108 ? 4.713 -3.009 -5.471 1.00 92.25 108 ASN A O 1
ATOM 860 N N . GLY A 1 109 ? 5.354 -2.263 -3.453 1.00 92.12 109 GLY A N 1
ATOM 861 C CA . GLY A 1 109 ? 4.541 -1.056 -3.447 1.00 92.12 109 GLY A CA 1
ATOM 862 C C . GLY A 1 109 ? 3.162 -1.290 -2.828 1.00 92.12 109 GLY A C 1
ATOM 863 O O . GLY A 1 109 ? 2.727 -2.420 -2.580 1.00 92.12 109 GLY A O 1
ATOM 864 N N . TYR A 1 110 ? 2.462 -0.187 -2.580 1.00 94.12 110 TYR A N 1
ATOM 865 C CA . TYR A 1 110 ? 1.172 -0.187 -1.906 1.00 94.12 110 TYR A CA 1
ATOM 866 C C . TYR A 1 110 ? 0.197 0.817 -2.513 1.00 94.12 110 TYR A C 1
ATOM 868 O O . TYR A 1 110 ? 0.585 1.713 -3.269 1.00 94.12 110 TYR A O 1
ATOM 876 N N . THR A 1 111 ? -1.072 0.641 -2.162 1.00 94.31 111 THR A N 1
ATOM 877 C CA . THR A 1 111 ? -2.147 1.599 -2.418 1.00 94.31 111 THR A CA 1
ATOM 878 C C . THR A 1 111 ? -2.737 1.988 -1.073 1.00 94.31 111 THR A C 1
ATOM 880 O O . THR A 1 111 ? -3.075 1.108 -0.280 1.00 94.31 111 THR A O 1
ATOM 883 N N . VAL A 1 112 ? -2.836 3.292 -0.814 1.00 92.44 112 VAL A N 1
ATOM 884 C CA . VAL A 1 112 ? -3.523 3.790 0.379 1.00 92.44 112 VAL A CA 1
ATOM 885 C C . VAL A 1 112 ? -5.017 3.610 0.160 1.00 92.44 112 VAL A C 1
ATOM 887 O O . VAL A 1 112 ? -5.557 4.104 -0.828 1.00 92.44 112 VAL A O 1
ATOM 890 N N . VAL A 1 113 ? -5.655 2.867 1.053 1.00 88.69 113 VAL A N 1
ATOM 891 C CA . VAL A 1 113 ? -7.105 2.693 1.089 1.00 88.69 113 VAL A CA 1
ATOM 892 C C . VAL A 1 113 ? -7.629 3.334 2.362 1.00 88.69 113 VAL A C 1
ATOM 894 O O . VAL A 1 113 ? -7.047 3.170 3.440 1.00 88.69 113 VAL A O 1
ATOM 897 N N . GLU A 1 114 ? -8.718 4.086 2.242 1.00 80.00 114 GLU A N 1
ATOM 898 C CA . GLU A 1 114 ? -9.411 4.566 3.427 1.00 80.00 114 GLU A CA 1
ATOM 899 C C . GLU A 1 114 ? -10.032 3.370 4.156 1.00 80.00 114 GLU A C 1
ATOM 901 O O . GLU A 1 114 ? -10.612 2.486 3.518 1.00 80.00 114 GLU A O 1
ATOM 906 N N . PRO A 1 115 ? -9.877 3.279 5.486 1.00 77.44 115 PRO A N 1
ATOM 907 C CA . PRO A 1 115 ? -10.475 2.188 6.228 1.00 77.44 115 PRO A CA 1
ATOM 908 C C . PRO A 1 115 ? -11.997 2.311 6.171 1.00 77.44 115 PRO A C 1
ATOM 910 O O . PRO A 1 115 ? -12.541 3.378 6.450 1.00 77.44 115 PRO A O 1
ATOM 913 N N . THR A 1 116 ? -12.685 1.205 5.883 1.00 83.12 116 THR A N 1
ATOM 914 C CA . THR A 1 116 ? -14.141 1.137 6.017 1.00 83.12 116 THR A CA 1
ATOM 915 C C . THR A 1 116 ? -14.536 1.506 7.443 1.00 83.12 116 THR A C 1
ATOM 917 O O . THR A 1 116 ? -14.023 0.934 8.416 1.00 83.12 116 THR A O 1
ATOM 920 N N . LYS A 1 117 ? -15.447 2.468 7.561 1.00 87.88 117 LYS A N 1
ATOM 921 C CA . LYS A 1 117 ? -15.954 2.959 8.838 1.00 87.88 117 LYS A CA 1
ATOM 922 C C . LYS A 1 117 ? -17.377 2.467 9.067 1.00 87.88 117 LYS A C 1
ATOM 924 O O . LYS A 1 117 ? -18.148 2.287 8.129 1.00 87.88 117 LYS A O 1
ATOM 929 N N . TYR A 1 118 ? -17.724 2.281 10.332 1.00 89.50 118 TYR A N 1
ATOM 930 C CA . TYR A 1 118 ? -19.007 1.746 10.758 1.00 89.50 118 TYR A CA 1
ATOM 931 C C . TYR A 1 118 ? -19.595 2.585 11.885 1.00 89.50 118 TYR A C 1
ATOM 933 O O . TYR A 1 118 ? -18.880 2.991 12.800 1.00 89.50 118 TYR A O 1
ATOM 941 N N . ASN A 1 119 ? -20.909 2.770 11.867 1.00 91.00 119 ASN A N 1
ATOM 942 C CA . ASN A 1 119 ? -21.656 3.203 13.039 1.00 91.00 119 ASN A CA 1
ATOM 943 C C . ASN A 1 119 ? -22.083 1.962 13.828 1.00 91.00 119 ASN A C 1
ATOM 945 O O . ASN A 1 119 ? -22.732 1.074 13.277 1.00 91.00 119 ASN A O 1
ATOM 949 N N . VAL A 1 120 ? -21.747 1.894 15.114 1.00 91.94 120 VAL A N 1
ATOM 950 C CA . VAL A 1 120 ? -22.069 0.734 15.962 1.00 91.94 120 VAL A CA 1
ATOM 951 C C . VAL A 1 120 ? -23.268 1.055 16.847 1.00 91.94 120 VAL A C 1
ATOM 953 O O . VAL A 1 120 ? -23.222 2.018 17.616 1.00 91.94 120 VAL A O 1
ATOM 956 N N . LYS A 1 121 ? -24.346 0.277 16.735 1.00 91.62 121 LYS A N 1
ATOM 957 C CA . LYS A 1 121 ? -25.588 0.477 17.491 1.00 91.62 121 LYS A CA 1
ATOM 958 C C . LYS A 1 121 ? -25.423 0.045 18.938 1.00 91.62 121 LYS A C 1
ATOM 960 O O . LYS A 1 121 ? -24.787 -0.963 19.238 1.00 91.62 121 LYS A O 1
ATOM 965 N N . VAL A 1 122 ? -26.062 0.792 19.832 1.00 91.38 122 VAL A N 1
ATOM 966 C CA . VAL A 1 122 ? -26.114 0.436 21.250 1.00 91.38 122 VAL A CA 1
ATOM 967 C C . VAL A 1 122 ? -27.257 -0.564 21.469 1.00 91.38 122 VAL A C 1
ATOM 969 O O . VAL A 1 122 ? -28.412 -0.235 21.168 1.00 91.38 122 VAL A O 1
ATOM 972 N N . PRO A 1 123 ? -26.983 -1.769 22.000 1.00 90.31 123 PRO A N 1
ATOM 973 C CA . PRO A 1 123 ? -28.001 -2.794 22.195 1.00 90.31 123 PRO A CA 1
ATOM 974 C C . PRO A 1 123 ? -29.036 -2.371 23.243 1.00 90.31 123 PRO A C 1
ATOM 976 O O . PRO A 1 123 ? -28.718 -1.682 24.210 1.00 90.31 123 PRO A O 1
ATOM 979 N N . HIS A 1 124 ? -30.278 -2.832 23.073 1.00 88.19 124 HIS A N 1
ATOM 980 C CA . HIS A 1 124 ? -31.393 -2.579 23.998 1.00 88.19 124 HIS A CA 1
ATOM 981 C C . HIS A 1 124 ? -31.725 -1.090 24.218 1.00 88.19 124 HIS A C 1
ATOM 983 O O . HIS A 1 124 ? -32.206 -0.708 25.285 1.00 88.19 124 HIS A O 1
ATOM 989 N N . THR A 1 125 ? -31.493 -0.249 23.209 1.00 81.88 125 THR A N 1
ATOM 990 C CA . THR A 1 125 ? -31.840 1.180 23.231 1.00 81.88 125 THR A CA 1
ATOM 991 C C . THR A 1 125 ? -32.857 1.524 22.144 1.00 81.88 125 THR A C 1
ATOM 993 O O . THR A 1 125 ? -33.224 0.677 21.332 1.00 81.88 125 THR A O 1
ATOM 996 N N . THR A 1 126 ? -33.344 2.766 22.138 1.00 74.94 126 THR A N 1
ATOM 997 C CA . THR A 1 126 ? -34.152 3.302 21.036 1.00 74.94 126 THR A CA 1
ATOM 998 C C . THR A 1 126 ? -33.373 3.314 19.724 1.00 74.94 126 THR A C 1
ATOM 1000 O O . THR A 1 126 ? -32.189 3.673 19.708 1.00 74.94 126 THR A O 1
ATOM 1003 N N . ASP A 1 127 ? -34.075 3.001 18.630 1.00 77.00 127 ASP A N 1
ATOM 1004 C CA . ASP A 1 127 ? -33.552 3.084 17.267 1.00 77.00 127 ASP A CA 1
ATOM 1005 C C . ASP A 1 127 ? -32.840 4.419 17.032 1.00 77.00 127 ASP A C 1
ATOM 1007 O O . ASP A 1 127 ? -33.364 5.492 17.332 1.00 77.00 127 ASP A O 1
ATOM 1011 N N . GLY A 1 128 ? -31.618 4.339 16.507 1.00 82.19 128 GLY A N 1
ATOM 1012 C CA . GLY A 1 128 ? -30.789 5.507 16.228 1.00 82.19 128 GLY A CA 1
ATOM 1013 C C . GLY A 1 128 ? -29.797 5.884 17.328 1.00 82.19 128 GLY A C 1
ATOM 1014 O O . GLY A 1 128 ? -29.150 6.915 17.193 1.00 82.19 128 GLY A O 1
ATOM 1015 N N . THR A 1 129 ? -29.620 5.094 18.388 1.00 88.69 129 THR A N 1
ATOM 1016 C CA . THR A 1 129 ? -28.526 5.324 19.351 1.00 88.69 129 THR A CA 1
ATOM 1017 C C . THR A 1 129 ? -27.270 4.562 18.937 1.00 88.69 129 THR A C 1
ATOM 1019 O O . THR A 1 129 ? -27.292 3.338 18.796 1.00 88.69 129 THR A O 1
ATOM 1022 N N . TYR A 1 130 ? -26.160 5.283 18.795 1.00 91.06 130 TYR A N 1
ATOM 1023 C CA . TYR A 1 130 ? -24.865 4.726 18.410 1.00 91.06 130 TYR A CA 1
ATOM 1024 C C . TYR A 1 130 ? -23.813 4.994 19.480 1.00 91.06 130 TYR A C 1
ATOM 1026 O O . TYR A 1 130 ? -23.897 5.967 20.241 1.00 91.06 130 TYR A O 1
ATOM 1034 N N . TYR A 1 131 ? -22.803 4.133 19.529 1.00 92.12 131 TYR A N 1
ATOM 1035 C CA . TYR A 1 131 ? -21.593 4.418 20.283 1.00 92.12 131 TYR A CA 1
ATOM 1036 C C . TYR A 1 131 ? -20.884 5.639 19.693 1.00 92.12 131 TYR A C 1
ATOM 1038 O O . TYR A 1 131 ? -20.953 5.909 18.497 1.00 92.12 131 TYR A O 1
ATOM 1046 N N . THR A 1 132 ? -20.213 6.403 20.550 1.00 91.81 132 THR A N 1
ATOM 1047 C CA . THR A 1 132 ? -19.412 7.558 20.141 1.00 91.81 132 THR A CA 1
ATOM 1048 C C . THR A 1 132 ? -18.111 7.597 20.922 1.00 91.81 132 THR A C 1
ATOM 1050 O O . THR A 1 132 ? -18.077 7.328 22.123 1.00 91.81 132 THR A O 1
ATOM 1053 N N . LYS A 1 133 ? -17.033 7.977 20.248 1.00 90.19 133 LYS A N 1
ATOM 1054 C CA . LYS A 1 133 ? -15.743 8.295 20.852 1.00 90.19 133 LYS A CA 1
ATOM 1055 C C . LYS A 1 133 ? -15.861 9.598 21.637 1.00 90.19 133 LYS A C 1
ATOM 1057 O O . LYS A 1 133 ? -16.455 10.570 21.172 1.00 90.19 133 LYS A O 1
ATOM 1062 N N . THR A 1 134 ? -15.299 9.607 22.837 1.00 86.12 134 THR A N 1
ATOM 1063 C CA . THR A 1 134 ? -15.248 10.751 23.753 1.00 86.12 134 THR A CA 1
ATOM 1064 C C . THR A 1 134 ? -13.846 10.855 24.350 1.00 86.12 134 THR A C 1
ATOM 1066 O O . THR A 1 134 ? -13.068 9.903 24.302 1.00 86.12 134 THR A O 1
ATOM 1069 N N . SER A 1 135 ? -13.519 11.985 24.977 1.00 84.38 135 SER A N 1
ATOM 1070 C CA . SER A 1 135 ? -12.239 12.148 25.684 1.00 84.38 135 SER A CA 1
ATOM 1071 C C . SER A 1 135 ? -12.050 11.173 26.856 1.00 84.38 135 SER A C 1
ATOM 1073 O O . SER A 1 135 ? -10.921 10.957 27.284 1.00 84.38 135 SER A O 1
ATOM 1075 N N . ALA A 1 136 ? -13.131 10.573 27.363 1.00 86.31 136 ALA A N 1
ATOM 1076 C CA . ALA A 1 136 ? -13.112 9.607 28.460 1.00 86.31 136 ALA A CA 1
ATOM 1077 C C . ALA A 1 136 ? -13.189 8.137 27.991 1.00 86.31 136 ALA A C 1
ATOM 1079 O O . ALA A 1 136 ? -13.292 7.242 28.827 1.00 86.31 136 ALA A O 1
ATOM 1080 N N . GLY A 1 137 ? -13.157 7.872 26.679 1.00 87.06 137 GLY A N 1
ATOM 1081 C CA . GLY A 1 137 ? -13.364 6.541 26.100 1.00 87.06 137 GLY A CA 1
ATOM 1082 C C . GLY A 1 137 ? -14.626 6.501 25.242 1.00 87.06 137 GLY A C 1
ATOM 1083 O O . GLY A 1 137 ? -14.777 7.314 24.332 1.00 87.06 137 GLY A O 1
ATOM 1084 N N . ILE A 1 138 ? -15.548 5.583 25.530 1.00 90.56 138 ILE A N 1
ATOM 1085 C CA . ILE A 1 138 ? -16.809 5.445 24.789 1.00 90.56 138 ILE A CA 1
ATOM 1086 C C . ILE A 1 138 ? -17.978 6.067 25.546 1.00 90.56 138 ILE A C 1
ATOM 1088 O O . ILE A 1 138 ? -18.180 5.817 26.731 1.00 90.56 138 ILE A O 1
ATOM 1092 N N . GLY A 1 139 ? -18.785 6.830 24.816 1.00 90.00 139 GLY A N 1
ATOM 1093 C CA . GLY A 1 139 ? -20.120 7.252 25.211 1.00 90.00 139 GLY A CA 1
ATOM 1094 C C . GLY A 1 139 ? -21.174 6.743 24.233 1.00 90.00 139 GLY A C 1
ATOM 1095 O O . GLY A 1 139 ? -20.905 5.928 23.349 1.00 90.00 139 GLY A O 1
ATOM 1096 N N . THR A 1 140 ? -22.385 7.268 24.369 1.00 90.00 140 THR A N 1
ATOM 1097 C CA . THR A 1 140 ? -23.479 7.027 23.426 1.00 90.00 140 THR A CA 1
ATOM 1098 C C . THR A 1 140 ? -24.045 8.359 22.966 1.00 90.00 140 THR A C 1
ATOM 1100 O O . THR A 1 140 ? -24.031 9.343 23.708 1.00 90.00 140 THR A O 1
ATOM 1103 N N . ALA A 1 141 ? -24.503 8.407 21.724 1.00 86.88 141 ALA A N 1
ATOM 1104 C CA . ALA A 1 141 ? -25.153 9.576 21.166 1.00 86.88 141 ALA A CA 1
ATOM 1105 C C . ALA A 1 141 ? -26.257 9.134 20.209 1.00 86.88 141 ALA A C 1
ATOM 1107 O O . ALA A 1 141 ? -26.131 8.131 19.503 1.00 86.88 141 ALA A O 1
ATOM 1108 N N . TYR A 1 142 ? -27.347 9.894 20.189 1.00 86.38 142 TYR A N 1
ATOM 1109 C CA . TYR A 1 142 ? -28.382 9.711 19.182 1.00 86.38 142 TYR A CA 1
ATOM 1110 C C . TYR A 1 142 ? -27.830 10.088 17.802 1.00 86.38 142 TYR A C 1
ATOM 1112 O O . TYR A 1 142 ? -26.932 10.928 17.706 1.00 86.38 142 TYR A O 1
ATOM 1120 N N . ARG A 1 143 ? -28.349 9.462 16.744 1.00 72.81 143 ARG A N 1
ATOM 1121 C CA . ARG A 1 143 ? -27.963 9.692 15.349 1.00 72.81 143 ARG A CA 1
ATOM 1122 C C . ARG A 1 143 ? -28.067 11.186 15.066 1.00 72.81 143 ARG A C 1
ATOM 1124 O O . ARG A 1 143 ? -29.166 11.729 14.952 1.00 72.81 143 ARG A O 1
ATOM 1131 N N . ALA A 1 144 ? -26.926 11.865 14.999 1.00 61.72 144 ALA A N 1
ATOM 1132 C CA . ALA A 1 144 ? -26.898 13.229 14.511 1.00 61.72 144 ALA A CA 1
ATOM 1133 C C . ALA A 1 144 ? -27.201 13.179 13.010 1.00 61.72 144 ALA A C 1
ATOM 1135 O O . ALA A 1 144 ? -26.761 12.259 12.323 1.00 61.72 144 ALA A O 1
ATOM 1136 N N . ALA A 1 145 ? -27.944 14.162 12.497 1.00 53.00 145 ALA A N 1
ATOM 1137 C CA . ALA A 1 145 ? -28.303 14.244 11.078 1.00 53.00 145 ALA A CA 1
ATOM 1138 C C . ALA A 1 145 ? -27.081 14.260 10.133 1.00 53.00 145 ALA A C 1
ATOM 1140 O O . ALA A 1 145 ? -27.231 13.983 8.951 1.00 53.00 145 ALA A O 1
ATOM 1141 N N . ASN A 1 146 ? -25.881 14.508 10.670 1.00 49.94 146 ASN A N 1
ATOM 1142 C CA . ASN A 1 146 ? -24.612 14.419 9.965 1.00 49.94 146 ASN A CA 1
ATOM 1143 C C . ASN A 1 146 ? -23.723 13.410 10.696 1.00 49.94 146 ASN A C 1
ATOM 1145 O O . ASN A 1 146 ? -23.459 13.577 11.887 1.00 49.94 146 ASN A O 1
ATOM 1149 N N . HIS A 1 147 ? -23.279 12.383 9.977 1.00 60.41 147 HIS A N 1
ATOM 1150 C CA . HIS A 1 147 ? -22.439 11.265 10.405 1.00 60.41 147 HIS A CA 1
ATOM 1151 C C . HIS A 1 147 ? -21.130 11.733 11.076 1.00 60.41 147 HIS A C 1
ATOM 1153 O O . HIS A 1 147 ? -20.081 11.754 10.437 1.00 60.41 147 HIS A O 1
ATOM 1159 N N . GLN A 1 148 ? -21.167 12.132 12.351 1.00 74.31 148 GLN A N 1
ATOM 1160 C CA . GLN A 1 148 ? -19.991 12.671 13.042 1.00 74.31 148 GLN A CA 1
ATOM 1161 C C . GLN A 1 148 ? -18.891 11.615 13.117 1.00 74.31 148 GLN A C 1
ATOM 1163 O O . GLN A 1 148 ? -19.157 10.492 13.534 1.00 74.31 148 GLN A O 1
ATOM 1168 N N . GLU A 1 149 ? -17.648 11.982 12.787 1.00 81.38 149 GLU A N 1
ATOM 1169 C CA . GLU A 1 149 ? -16.484 11.080 12.848 1.00 81.38 149 GLU A CA 1
ATOM 1170 C C . GLU A 1 149 ? -16.313 10.389 14.209 1.00 81.38 149 GLU A C 1
ATOM 1172 O O . GLU A 1 149 ? -15.761 9.294 14.303 1.00 81.38 149 GLU A O 1
ATOM 1177 N N . THR A 1 150 ? -16.816 11.008 15.277 1.00 86.81 150 THR A N 1
ATOM 1178 C CA . THR A 1 150 ? -16.833 10.448 16.628 1.00 86.81 150 THR A CA 1
ATOM 1179 C C . THR A 1 150 ? -17.700 9.192 16.739 1.00 86.81 150 THR A C 1
ATOM 1181 O O . THR A 1 150 ? -17.369 8.320 17.535 1.00 86.81 150 THR A O 1
ATOM 1184 N N . GLN A 1 151 ? -18.752 9.047 15.931 1.00 88.31 151 GLN A N 1
ATOM 1185 C CA . GLN A 1 151 ? -19.622 7.861 15.879 1.00 88.31 151 GLN A CA 1
ATOM 1186 C C . GLN A 1 151 ? -19.110 6.776 14.920 1.00 88.31 151 GLN A C 1
ATOM 1188 O O . GLN A 1 151 ? -19.657 5.675 14.888 1.00 88.31 151 GLN A O 1
ATOM 1193 N N . GLN A 1 152 ? -18.054 7.074 14.159 1.00 89.94 152 GLN A N 1
ATOM 1194 C CA . GLN A 1 152 ? -17.518 6.196 13.130 1.00 89.94 152 GLN A CA 1
ATOM 1195 C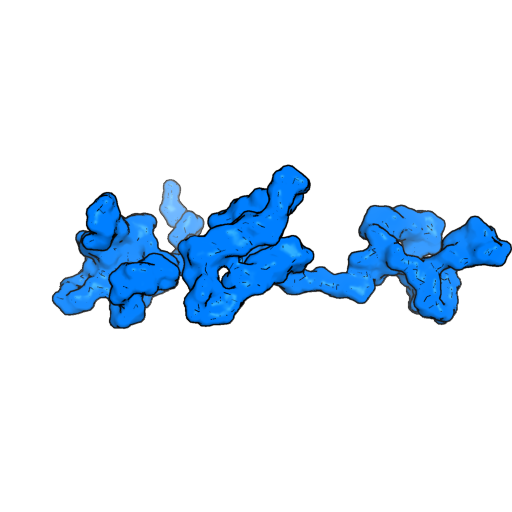 C . GLN A 1 152 ? -16.326 5.399 13.661 1.00 89.94 152 GLN A C 1
ATOM 1197 O O . GLN A 1 152 ? -15.332 5.972 14.115 1.00 89.94 152 GLN A O 1
ATOM 1202 N N . PHE A 1 153 ? -16.401 4.078 13.556 1.00 88.81 153 PHE A N 1
ATOM 1203 C CA . PHE A 1 153 ? -15.380 3.156 14.038 1.00 88.81 153 PHE A CA 1
ATOM 1204 C C . PHE A 1 153 ? -14.840 2.311 12.893 1.00 88.81 153 PHE A C 1
ATOM 1206 O O . PHE A 1 153 ? -15.589 1.798 12.067 1.00 88.81 153 PHE A O 1
ATOM 1213 N N . THR A 1 154 ? -13.531 2.120 12.868 1.00 89.06 154 THR A N 1
ATOM 1214 C CA . THR A 1 154 ? -12.886 1.058 12.098 1.00 89.06 154 THR A CA 1
ATOM 1215 C C . THR A 1 154 ? -13.096 -0.292 12.787 1.00 89.06 154 THR A C 1
ATOM 1217 O O . THR A 1 154 ? -13.343 -0.364 13.993 1.00 89.06 154 THR A O 1
ATOM 1220 N N . MET A 1 155 ? -12.919 -1.396 12.057 1.00 84.44 155 MET A N 1
ATOM 1221 C CA . MET A 1 155 ? -12.954 -2.740 12.658 1.00 84.44 155 MET A CA 1
ATOM 1222 C C . MET A 1 155 ? -11.928 -2.923 13.788 1.00 84.44 155 MET A C 1
ATOM 1224 O O . MET A 1 155 ? -12.193 -3.638 14.753 1.00 84.44 155 MET A O 1
ATOM 1228 N N . ALA A 1 156 ? -10.771 -2.260 13.692 1.00 81.50 156 ALA A N 1
ATOM 1229 C CA . ALA A 1 156 ? -9.753 -2.290 14.737 1.00 81.50 156 ALA A CA 1
ATOM 1230 C C . ALA A 1 156 ? -10.241 -1.612 16.027 1.00 81.50 156 ALA A C 1
ATOM 1232 O O . ALA A 1 156 ? -10.080 -2.174 17.109 1.00 81.50 156 ALA A O 1
ATOM 1233 N N . GLU A 1 157 ? -10.889 -0.447 15.921 1.00 87.88 157 GLU A N 1
ATOM 1234 C CA . GLU A 1 157 ? -11.490 0.237 17.073 1.00 87.88 15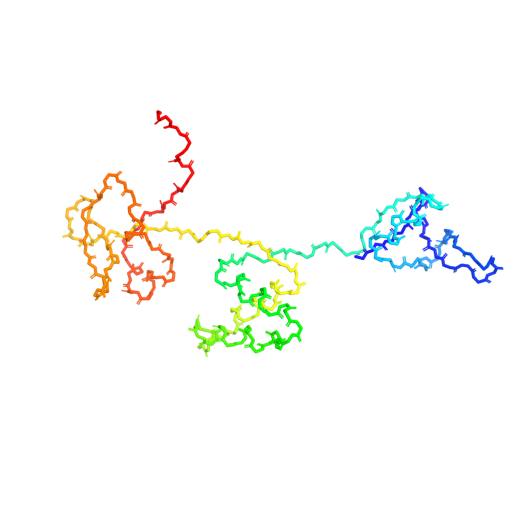7 GLU A CA 1
ATOM 1235 C C . GLU A 1 157 ? -12.657 -0.574 17.663 1.00 87.88 157 GLU A C 1
ATOM 1237 O O . GLU A 1 157 ? -12.738 -0.716 18.880 1.00 87.88 157 GLU A O 1
ATOM 1242 N N . ILE A 1 158 ? -13.518 -1.171 16.827 1.00 89.69 158 ILE A N 1
ATOM 1243 C CA . ILE A 1 158 ? -14.613 -2.056 17.273 1.00 89.69 158 ILE A CA 1
ATOM 1244 C C . ILE A 1 158 ? -14.072 -3.185 18.152 1.00 89.69 158 ILE A C 1
ATOM 1246 O O . ILE A 1 158 ? -14.589 -3.425 19.243 1.00 89.69 158 ILE A O 1
ATOM 1250 N N . LYS A 1 159 ? -12.995 -3.839 17.707 1.00 85.75 159 LYS A N 1
ATOM 1251 C CA . LYS A 1 159 ? -12.324 -4.889 18.474 1.00 85.75 159 LYS A CA 1
ATOM 1252 C C . LYS A 1 159 ? -11.673 -4.352 19.746 1.00 85.75 159 LYS A C 1
ATOM 1254 O O . LYS A 1 159 ? -11.823 -4.951 20.806 1.00 85.75 159 LYS A O 1
ATOM 1259 N N . HIS A 1 160 ? -10.974 -3.218 19.663 1.00 85.56 160 HIS A N 1
ATOM 1260 C CA . HIS A 1 160 ? -10.327 -2.584 20.816 1.00 85.56 160 HIS A CA 1
ATOM 1261 C C . HIS A 1 160 ? -11.318 -2.299 21.951 1.00 85.56 160 HIS A C 1
ATOM 1263 O O . HIS A 1 160 ? -11.004 -2.503 23.122 1.00 85.56 160 HIS A O 1
ATOM 1269 N N . TYR A 1 161 ? -12.525 -1.870 21.593 1.00 89.75 161 TYR A N 1
ATOM 1270 C CA . TYR A 1 161 ? -13.583 -1.548 22.538 1.00 89.75 161 TYR A CA 1
ATOM 1271 C C . TYR A 1 161 ? -14.508 -2.725 22.887 1.00 89.75 161 TYR A C 1
ATOM 1273 O O . TYR A 1 161 ? -15.438 -2.545 23.671 1.00 89.75 161 TYR A O 1
ATOM 1281 N N . GLY A 1 162 ? -14.267 -3.920 22.336 1.00 90.69 162 GLY A N 1
ATOM 1282 C CA . GLY A 1 162 ? -15.079 -5.110 22.603 1.00 90.69 162 GLY A CA 1
ATOM 1283 C C . GLY A 1 162 ? -16.513 -5.011 22.075 1.00 90.69 162 GLY A C 1
ATOM 1284 O O . GLY A 1 162 ? -17.429 -5.563 22.676 1.00 90.69 162 GLY A O 1
ATOM 1285 N N . LEU A 1 163 ? -16.722 -4.294 20.970 1.00 93.38 163 LEU A N 1
ATOM 1286 C CA . LEU A 1 163 ? -18.037 -4.072 20.359 1.00 93.38 163 LEU A CA 1
ATOM 1287 C C . LEU A 1 163 ? -18.337 -5.048 19.209 1.00 93.38 163 LEU A C 1
ATOM 1289 O O . LEU A 1 163 ? -19.210 -4.786 18.385 1.00 93.38 163 LEU A O 1
ATOM 1293 N N . GLU A 1 164 ? -17.593 -6.149 19.111 1.00 91.88 164 GLU A N 1
ATOM 1294 C CA . GLU A 1 164 ? -17.645 -7.075 17.970 1.00 91.88 164 GLU A CA 1
ATOM 1295 C C . GLU A 1 164 ? -19.027 -7.719 17.781 1.00 91.88 164 GLU A C 1
ATOM 1297 O O . GLU A 1 164 ? -19.438 -7.941 16.642 1.00 91.88 164 GLU A O 1
ATOM 1302 N N . ASP A 1 165 ? -19.753 -7.938 18.882 1.00 92.25 165 ASP A N 1
ATOM 1303 C CA . ASP A 1 165 ? -21.094 -8.537 18.900 1.00 92.25 165 ASP A CA 1
ATOM 1304 C C . ASP A 1 165 ? -22.229 -7.513 18.704 1.00 92.25 165 ASP A C 1
ATOM 1306 O O . ASP A 1 165 ? -23.405 -7.880 18.668 1.00 92.25 165 ASP A O 1
ATOM 1310 N N . CYS A 1 166 ? -21.909 -6.218 18.605 1.00 91.50 166 CYS A N 1
ATOM 1311 C CA . CYS A 1 166 ? -22.909 -5.172 18.406 1.00 91.50 166 CYS A CA 1
ATOM 1312 C C . CYS A 1 166 ? -23.309 -5.060 16.928 1.00 91.50 166 CYS A C 1
ATOM 1314 O O . CYS A 1 166 ? -22.485 -5.203 16.022 1.00 91.50 166 CYS A O 1
ATOM 1316 N N . GLU A 1 167 ? -24.581 -4.739 16.675 1.00 91.12 167 GLU A N 1
ATOM 1317 C CA . GLU A 1 167 ? -25.050 -4.439 15.322 1.00 91.12 167 GLU A CA 1
ATOM 1318 C C . GLU A 1 167 ? -24.326 -3.198 14.777 1.00 91.12 167 GLU A C 1
ATOM 1320 O O . GLU A 1 167 ? -24.123 -2.214 15.493 1.00 91.12 167 GLU A O 1
ATOM 1325 N N . ARG A 1 168 ? -23.934 -3.234 13.502 1.00 89.62 168 ARG A N 1
ATOM 1326 C CA . ARG A 1 168 ? -23.172 -2.165 12.855 1.00 89.62 168 ARG A CA 1
ATOM 1327 C C . ARG A 1 168 ? -23.717 -1.834 11.474 1.00 89.62 168 ARG A C 1
ATOM 1329 O O . ARG A 1 168 ? -24.143 -2.722 10.743 1.00 89.62 168 ARG A O 1
ATOM 1336 N N . GLU A 1 169 ? -23.646 -0.560 11.121 1.00 88.56 169 GLU A N 1
ATOM 1337 C CA . GLU A 1 169 ? -23.972 -0.039 9.795 1.00 88.56 169 GLU A CA 1
ATOM 1338 C C . GLU A 1 169 ? -22.684 0.447 9.132 1.00 88.56 169 GLU A C 1
ATOM 1340 O O . GLU A 1 169 ? -21.989 1.297 9.690 1.00 88.56 169 GLU A O 1
ATOM 1345 N N . GLU A 1 170 ? -22.349 -0.103 7.966 1.00 87.12 170 GLU A N 1
ATOM 1346 C CA . GLU A 1 170 ? -21.243 0.387 7.141 1.00 87.12 170 GLU A CA 1
ATOM 1347 C C . GLU A 1 170 ? -21.566 1.783 6.603 1.00 87.12 170 GLU A C 1
ATOM 1349 O O . GLU A 1 170 ? -22.690 2.057 6.176 1.00 87.12 170 GLU A O 1
ATOM 1354 N N . ILE A 1 171 ? -20.587 2.681 6.658 1.00 81.69 171 ILE A N 1
ATOM 1355 C CA . ILE A 1 171 ? -20.724 4.044 6.158 1.00 81.69 171 ILE A CA 1
ATOM 1356 C C . ILE A 1 171 ? -20.130 4.084 4.757 1.00 81.69 171 ILE A C 1
ATOM 1358 O O . ILE A 1 171 ? -18.912 4.081 4.596 1.00 81.69 171 ILE A O 1
ATOM 1362 N N . ASN A 1 172 ? -21.001 4.171 3.756 1.00 67.38 172 ASN A N 1
ATOM 1363 C CA . ASN A 1 172 ? -20.592 4.451 2.387 1.00 67.38 172 ASN A CA 1
ATOM 1364 C C . ASN A 1 172 ? -20.393 5.963 2.261 1.00 67.38 172 ASN A C 1
ATOM 1366 O O . ASN A 1 172 ? -21.358 6.723 2.280 1.00 67.38 172 ASN A O 1
ATOM 1370 N N . THR A 1 173 ? -19.146 6.414 2.167 1.00 56.19 173 THR A N 1
ATOM 1371 C CA . THR A 1 173 ? -18.799 7.833 1.983 1.00 56.19 173 THR A CA 1
ATOM 1372 C C . THR A 1 173 ? -18.962 8.317 0.535 1.00 56.19 173 THR A C 1
ATOM 1374 O O . THR A 1 173 ? -18.519 9.414 0.217 1.00 56.19 173 THR A O 1
ATOM 1377 N N . GLU A 1 174 ? -19.620 7.549 -0.342 1.00 46.88 174 GLU A N 1
ATOM 1378 C CA . GLU A 1 174 ? -19.834 7.917 -1.754 1.00 46.88 174 GLU A CA 1
ATOM 1379 C C . GLU A 1 174 ? -21.013 8.875 -2.012 1.00 46.88 174 GLU A C 1
ATOM 1381 O O . GLU A 1 174 ? -21.235 9.247 -3.158 1.00 46.88 174 GLU A O 1
ATOM 1386 N N . ASP A 1 175 ? -21.722 9.357 -0.988 1.00 43.00 175 ASP A N 1
ATOM 1387 C CA . ASP A 1 175 ? -22.815 10.323 -1.171 1.00 43.00 175 ASP A CA 1
ATOM 1388 C C . ASP A 1 175 ? -22.544 11.644 -0.435 1.00 43.00 175 ASP A C 1
ATOM 1390 O O . ASP A 1 175 ? -23.092 11.913 0.635 1.00 43.00 175 ASP A O 1
ATOM 1394 N N . SER A 1 176 ? -21.717 12.504 -1.036 1.00 44.31 176 SER A N 1
ATOM 1395 C CA . SER A 1 176 ? -21.861 13.960 -0.880 1.00 44.31 176 SER A CA 1
ATOM 1396 C C . SER A 1 176 ? -21.258 14.757 -2.048 1.00 44.31 176 SER A C 1
ATOM 1398 O O . SER A 1 176 ? -20.558 15.740 -1.825 1.00 44.31 176 SER A O 1
ATOM 1400 N N . ASP A 1 177 ? -21.548 14.364 -3.289 1.00 45.09 177 ASP A N 1
ATOM 1401 C CA . ASP A 1 177 ? -21.590 15.310 -4.411 1.00 45.09 177 ASP A CA 1
ATOM 1402 C C . ASP A 1 177 ? -23.067 15.570 -4.736 1.00 45.09 177 ASP A C 1
ATOM 1404 O O . ASP A 1 177 ? -23.694 14.845 -5.508 1.00 45.09 177 ASP A O 1
ATOM 1408 N N . GLY A 1 178 ? -23.665 16.587 -4.106 1.00 40.47 178 GLY A N 1
ATOM 1409 C CA . GLY A 1 178 ? -25.052 16.940 -4.405 1.00 40.47 178 GLY A CA 1
ATOM 1410 C C . GLY A 1 178 ? -25.683 18.034 -3.545 1.00 40.47 178 GLY A C 1
ATOM 1411 O O . GLY A 1 178 ? -26.347 17.712 -2.568 1.00 40.47 178 GLY A O 1
ATOM 1412 N N . VAL A 1 179 ? -25.594 19.270 -4.063 1.00 37.56 179 VAL A N 1
ATOM 1413 C CA . VAL A 1 179 ? -26.543 20.405 -3.921 1.00 37.56 179 VAL A CA 1
ATOM 1414 C C . VAL A 1 179 ? -26.559 21.072 -2.529 1.00 37.56 179 VAL A C 1
ATOM 1416 O O . VAL A 1 179 ? -26.828 20.426 -1.525 1.00 37.56 179 VAL A O 1
ATOM 1419 N N . ASP A 1 180 ? -26.220 22.356 -2.366 1.00 35.00 180 ASP A N 1
ATOM 1420 C CA . ASP A 1 180 ? -26.728 23.567 -3.048 1.00 35.00 180 ASP A CA 1
ATOM 1421 C C . ASP A 1 180 ? -25.674 24.702 -3.037 1.00 35.00 180 ASP A C 1
ATOM 1423 O O . ASP A 1 180 ? -25.029 24.897 -1.976 1.00 35.00 180 ASP A O 1
#

Organism: NCBI:txid1423783

Sequence (180 aa):
MWMVQNDDGRYLGWSEEFDTFEFMDNNAGYAFNHDNAVHYIRACGGHLVEMVPAKAKVPVNQEEADVLEKAKNPRYRPSVAITSYSNGHGGALQGNDLEDRLIRAYVNGYTVVEPTKYNVKVPHTTDGTYYTKTSAGIGTAYRAANHQETQQFTMAEIKHYGLEDCEREEINTEDSDGVD

Secondary structure (DSSP, 8-state):
-EEEE-TTSPEEEEETTTTEEEEESSS-PPPB-HHHHHHHHHHH--EEEESSPPPPPEEE-HHHHHHHHHHHSTTS-HHHHHHHHHHHTTTTSS--HHHHHHHHHHHH-EEE-PPPEEEEBPTTS-TTEEEEEETTEEEEEE--SS--GGGEE-HHHHHHTT-TTS-EEEE-TT------

InterPro domains:
  IPR012865 Protein of unknown function DUF1642 [PF07852] (56-170)